Protein AF-E9HNS9-F1 (afdb_monomer)

Solvent-accessible surface area (backbone atoms only — not comparable to full-atom values): 8109 Å² total; per-residue (Å²): 133,95,73,84,54,70,76,40,49,71,46,29,55,46,44,67,74,71,46,92,80,88,84,88,72,63,89,90,66,48,67,66,55,37,54,49,49,42,34,66,75,48,88,46,36,33,42,40,44,62,93,45,72,65,60,52,50,54,52,50,51,52,37,35,75,69,66,67,41,91,78,66,99,80,65,67,93,66,84,75,84,64,97,67,54,63,42,76,56,74,85,83,48,66,68,63,51,51,52,47,51,52,55,32,48,78,69,70,36,55,69,49,81,42,69,46,72,58,60,26,68,36,84,89,37,98,59,52,111

Radius of gyration: 14.95 Å; Cα contacts (8 Å, |Δi|>4): 113; chains: 1; bounding box: 32×37×38 Å

Secondary structure (DSSP, 8-state):
-----HHHHHHHHHHHTT--------TTS-HHHHHHHHHHH-SSEEEEE-S-HHHHHHHHHHHHHTTSS---TT--S----SSS--EE---S-HHHHHHHHHHHHHTT-EEEEEETTGGGG-TTSTT--

Mean predicted aligned error: 8.15 Å

pLDDT: mean 75.4, std 17.02, range [28.42, 96.19]

Nearest PDB structures (foldseek):
  7aud-assembly5_D  TM=8.226E-01  e=7.876E-05  Homo sapiens
  7a8r-assembly1_A  TM=8.584E-01  e=1.708E-04  Bos taurus
  8yrs-assembly1_B  TM=8.405E-01  e=7.066E-04  Homo sapiens
  1oyy-assembly1_A  TM=6.357E-01  e=3.953E-04  Escherichia coli
  5tnu-assembly2_B  TM=8.141E-01  e=4.205E-01  Sulfurisphaera tokodaii str. 7

Sequence (129 aa):
YSILKQQQVEVIDPALIKLDCLVVMSTGGGKSTCFLLPGLVERDVTFVVSPLKSLMFDQVNYLNSLGVIKMNHHFNYMWNLLKCLKTLIEVGDRKKLQKLMMILDQKGYLLRFVIDEAHCICSCGTEFR

Structure (mmCIF, N/CA/C/O backbone):
data_AF-E9HNS9-F1
#
_entry.id   AF-E9HNS9-F1
#
loop_
_atom_site.group_PDB
_atom_site.id
_atom_site.type_symbol
_atom_site.label_atom_id
_atom_site.label_alt_id
_atom_site.label_comp_id
_atom_site.label_asym_id
_atom_site.label_entity_id
_atom_site.label_seq_id
_atom_site.pdbx_PDB_ins_code
_atom_site.Cartn_x
_atom_site.Cartn_y
_atom_site.Cartn_z
_atom_site.occupancy
_atom_site.B_iso_or_equiv
_atom_site.auth_seq_id
_atom_site.auth_comp_id
_atom_site.auth_asym_id
_atom_site.auth_atom_id
_atom_site.pdbx_PDB_model_num
ATOM 1 N N . TYR A 1 1 ? -2.208 12.569 -13.590 1.00 55.28 1 TYR A N 1
ATOM 2 C CA . TYR A 1 1 ? -2.241 11.394 -14.481 1.00 55.28 1 TYR A CA 1
ATOM 3 C C . TYR A 1 1 ? -3.570 11.397 -15.203 1.00 55.28 1 TYR A C 1
ATOM 5 O O . TYR A 1 1 ? -4.580 11.487 -14.521 1.00 55.28 1 TYR A O 1
ATOM 13 N N . SER A 1 2 ? -3.582 11.392 -16.537 1.00 66.25 2 SER A N 1
ATOM 14 C CA . SER A 1 2 ? -4.831 11.475 -17.306 1.00 66.25 2 SER A CA 1
ATOM 15 C C . SER A 1 2 ? -5.534 10.121 -17.468 1.00 66.25 2 SER A C 1
ATOM 17 O O . SER A 1 2 ? -6.754 10.128 -17.550 1.00 66.25 2 SER A O 1
ATOM 19 N N . ILE A 1 3 ? -4.821 8.978 -17.470 1.00 82.00 3 ILE A N 1
ATOM 20 C CA . ILE A 1 3 ? -5.407 7.621 -17.590 1.00 82.00 3 ILE A CA 1
ATOM 21 C C . ILE A 1 3 ? -4.503 6.583 -16.878 1.00 82.00 3 ILE A C 1
ATOM 23 O O . ILE A 1 3 ? -3.277 6.664 -16.992 1.00 82.00 3 ILE A O 1
ATOM 27 N N . LEU A 1 4 ? -5.086 5.627 -16.137 1.00 88.81 4 LEU A N 1
ATOM 28 C CA . LEU A 1 4 ? -4.376 4.466 -15.561 1.00 88.81 4 LEU A CA 1
ATOM 29 C C . LEU A 1 4 ? -4.050 3.432 -16.650 1.00 88.81 4 LEU A C 1
ATOM 31 O O . LEU A 1 4 ? -4.847 3.212 -17.559 1.00 88.81 4 LEU A O 1
ATOM 35 N N . LYS A 1 5 ? -2.897 2.759 -16.562 1.00 91.81 5 LYS A N 1
ATOM 36 C CA . LYS A 1 5 ? -2.576 1.654 -17.482 1.00 91.81 5 LYS A CA 1
ATOM 37 C C . LYS A 1 5 ? -3.449 0.436 -17.165 1.00 91.81 5 LYS A C 1
ATOM 39 O O . LYS A 1 5 ? -3.714 0.173 -15.996 1.00 91.81 5 LYS A O 1
ATOM 44 N N . GLN A 1 6 ? -3.788 -0.363 -18.178 1.00 91.44 6 GLN A N 1
ATOM 45 C CA . GLN A 1 6 ? -4.612 -1.574 -18.030 1.00 91.44 6 GLN A CA 1
ATOM 46 C C . GLN A 1 6 ? -4.108 -2.517 -16.919 1.00 91.44 6 GLN A C 1
ATOM 48 O O . GLN A 1 6 ? -4.863 -2.881 -16.027 1.00 91.44 6 GLN A O 1
ATOM 53 N N . GLN A 1 7 ? -2.803 -2.804 -16.893 1.00 91.81 7 GLN A N 1
ATOM 54 C CA . GLN A 1 7 ? -2.184 -3.649 -15.859 1.00 91.81 7 GLN A CA 1
ATOM 55 C C . GLN A 1 7 ? -2.309 -3.075 -14.438 1.00 91.81 7 GLN A C 1
ATOM 57 O O . GLN A 1 7 ? -2.260 -3.817 -13.466 1.00 91.81 7 GLN A O 1
ATOM 62 N N . GLN A 1 8 ? -2.428 -1.751 -14.291 1.00 94.12 8 GLN A N 1
ATOM 63 C CA . GLN A 1 8 ? -2.644 -1.137 -12.980 1.00 94.12 8 GLN A CA 1
ATOM 64 C C . GLN A 1 8 ? -4.092 -1.329 -12.535 1.00 94.12 8 GLN A C 1
ATOM 66 O O . GLN A 1 8 ? -4.321 -1.629 -11.371 1.00 94.12 8 GLN A O 1
ATOM 71 N N . VAL A 1 9 ? -5.051 -1.195 -13.456 1.00 94.31 9 VAL A N 1
ATOM 72 C CA . VAL A 1 9 ? -6.480 -1.432 -13.193 1.00 94.31 9 VAL A CA 1
ATOM 73 C C . VAL A 1 9 ? -6.710 -2.876 -12.747 1.00 94.31 9 VAL A C 1
ATOM 75 O O . VAL A 1 9 ? -7.336 -3.099 -11.718 1.00 94.31 9 VAL A O 1
ATOM 78 N N . GLU A 1 10 ? -6.088 -3.841 -13.429 1.00 94.75 10 GLU A N 1
ATOM 79 C CA . GLU A 1 10 ? -6.159 -5.274 -13.094 1.00 94.75 10 GLU A CA 1
ATOM 80 C C . GLU A 1 10 ? -5.649 -5.617 -11.686 1.00 94.75 10 GLU A C 1
ATOM 82 O O . GLU A 1 10 ? -6.000 -6.662 -11.147 1.00 94.75 10 GLU A O 1
ATOM 87 N N . VAL A 1 11 ? -4.848 -4.742 -11.070 1.00 95.00 11 VAL A N 1
ATOM 88 C CA . VAL A 1 11 ? -4.396 -4.883 -9.678 1.00 95.00 11 VAL A CA 1
ATOM 89 C C . VAL A 1 11 ? -5.255 -4.053 -8.723 1.00 95.00 11 VAL A C 1
ATOM 91 O O . VAL A 1 11 ? -5.602 -4.510 -7.636 1.00 95.00 11 VAL A O 1
ATOM 94 N N . ILE A 1 12 ? -5.587 -2.822 -9.113 1.00 95.00 12 ILE A N 1
ATOM 95 C CA . ILE A 1 12 ? -6.335 -1.869 -8.288 1.00 95.00 12 ILE A CA 1
ATOM 96 C C . ILE A 1 12 ? -7.753 -2.375 -8.024 1.00 95.00 12 ILE A C 1
ATOM 98 O O . ILE A 1 12 ? -8.208 -2.281 -6.886 1.00 95.00 12 ILE A O 1
ATOM 102 N N . ASP A 1 13 ? -8.431 -2.922 -9.033 1.00 95.38 13 ASP A N 1
ATOM 103 C CA . ASP A 1 13 ? -9.818 -3.367 -8.905 1.00 95.38 13 ASP A CA 1
ATOM 104 C C . ASP A 1 13 ? -9.952 -4.506 -7.879 1.00 95.38 13 ASP A C 1
ATOM 106 O O . ASP A 1 13 ? -10.695 -4.324 -6.908 1.00 95.38 13 ASP A O 1
ATOM 110 N N . PRO A 1 14 ? -9.194 -5.624 -7.976 1.00 96.06 14 PRO A N 1
ATOM 111 C CA . PRO A 1 14 ? -9.176 -6.650 -6.932 1.00 96.06 14 PRO A CA 1
ATOM 112 C C . PRO A 1 14 ? -8.777 -6.105 -5.558 1.00 96.06 14 PRO A C 1
ATOM 114 O O . PRO A 1 14 ? -9.384 -6.468 -4.549 1.00 96.06 14 PRO A O 1
ATOM 117 N N . ALA A 1 15 ? -7.800 -5.195 -5.505 1.00 94.12 15 ALA A N 1
ATOM 118 C CA . ALA A 1 15 ? -7.367 -4.601 -4.249 1.00 94.12 15 ALA A CA 1
ATOM 119 C C . ALA A 1 15 ? -8.494 -3.789 -3.584 1.00 94.12 15 ALA A C 1
ATOM 121 O O . ALA A 1 15 ? -8.676 -3.889 -2.377 1.00 94.12 15 ALA A O 1
ATOM 122 N N . LEU A 1 16 ? -9.279 -3.008 -4.333 1.00 94.19 16 LEU A N 1
ATOM 123 C CA . LEU A 1 16 ? -10.405 -2.222 -3.801 1.00 94.19 16 LEU A CA 1
ATOM 124 C C . LEU A 1 16 ? -11.559 -3.095 -3.282 1.00 94.19 16 LEU A C 1
ATOM 126 O O . LEU A 1 16 ? -12.254 -2.703 -2.344 1.00 94.19 16 LEU A O 1
ATOM 130 N N . ILE A 1 17 ? -11.746 -4.293 -3.843 1.00 95.25 17 ILE A N 1
ATOM 131 C CA . ILE A 1 17 ? -12.695 -5.290 -3.318 1.00 95.25 17 ILE A CA 1
ATOM 132 C C . ILE A 1 17 ? -12.067 -6.229 -2.276 1.00 95.25 17 ILE A C 1
ATOM 134 O O . ILE A 1 17 ? -12.692 -7.211 -1.879 1.00 95.25 17 ILE A O 1
ATOM 138 N N . LYS A 1 18 ? -10.873 -5.881 -1.773 1.00 93.44 18 LYS A N 1
ATOM 139 C CA . LYS A 1 18 ? -10.170 -6.545 -0.664 1.00 93.44 18 LYS A CA 1
ATOM 140 C C . LYS A 1 18 ? -9.737 -7.984 -0.966 1.00 93.44 18 LYS A C 1
ATOM 142 O O . LYS A 1 18 ? -9.701 -8.813 -0.060 1.00 93.44 18 LYS A O 1
ATOM 147 N N . LEU A 1 19 ? -9.407 -8.278 -2.223 1.00 96.19 19 LEU A N 1
ATOM 148 C CA . LEU A 1 19 ? -8.785 -9.545 -2.605 1.00 96.19 19 LEU A CA 1
ATOM 149 C C . LEU A 1 19 ? -7.263 -9.487 -2.449 1.00 96.19 19 LEU A C 1
ATOM 151 O O . LEU A 1 19 ? -6.630 -8.459 -2.707 1.00 96.19 19 LEU A O 1
ATOM 155 N N . ASP A 1 20 ? -6.678 -10.626 -2.087 1.00 95.56 20 ASP A N 1
ATOM 156 C CA . ASP A 1 20 ? -5.230 -10.790 -2.033 1.00 95.56 20 ASP A CA 1
ATOM 157 C C . ASP A 1 20 ? -4.630 -10.756 -3.442 1.00 95.56 20 ASP A C 1
ATOM 159 O O . ASP A 1 20 ? -5.113 -11.414 -4.366 1.00 95.56 20 ASP A O 1
ATOM 163 N N . CYS A 1 21 ? -3.556 -9.982 -3.604 1.00 93.38 21 CYS A N 1
ATOM 164 C CA . CYS A 1 21 ? -2.927 -9.733 -4.897 1.00 93.38 21 CYS A CA 1
ATOM 165 C C . CYS A 1 21 ? -1.429 -10.050 -4.842 1.00 93.38 21 CYS A C 1
ATOM 167 O O . CYS A 1 21 ? -0.693 -9.445 -4.062 1.00 93.38 21 CYS A O 1
ATOM 169 N N . LEU A 1 22 ? -0.962 -10.931 -5.732 1.00 93.69 22 LEU A N 1
ATOM 170 C CA . LEU A 1 22 ? 0.459 -11.069 -6.049 1.00 93.69 22 LEU A CA 1
ATOM 171 C C . LEU A 1 22 ? 0.753 -10.305 -7.338 1.00 93.69 22 LEU A C 1
ATOM 173 O O . LEU A 1 22 ? 0.250 -10.650 -8.405 1.00 93.69 22 LEU A O 1
ATOM 177 N N . VAL A 1 23 ? 1.577 -9.266 -7.238 1.00 92.81 23 VAL A N 1
ATOM 178 C CA . VAL A 1 23 ? 1.813 -8.331 -8.340 1.00 92.81 23 VAL A CA 1
ATOM 179 C C . VAL A 1 23 ? 3.231 -8.492 -8.864 1.00 92.81 23 VAL A C 1
ATOM 181 O O . VAL A 1 23 ? 4.197 -8.140 -8.191 1.00 92.81 23 VAL A O 1
ATOM 184 N N . VAL A 1 24 ? 3.353 -8.974 -10.100 1.00 92.25 24 VAL A N 1
ATOM 185 C CA . VAL A 1 24 ? 4.632 -9.066 -10.812 1.00 92.25 24 VAL A CA 1
ATOM 186 C C . VAL A 1 24 ? 4.623 -8.055 -11.949 1.00 92.25 24 VAL A C 1
ATOM 188 O O . VAL A 1 24 ? 3.960 -8.238 -12.964 1.00 92.25 24 VAL A O 1
ATOM 191 N N . MET A 1 25 ? 5.358 -6.961 -11.772 1.00 90.69 25 MET A N 1
ATOM 192 C CA . MET A 1 25 ? 5.516 -5.924 -12.794 1.00 90.69 25 MET A CA 1
ATOM 193 C C . MET A 1 25 ? 6.983 -5.517 -12.887 1.00 90.69 25 MET A C 1
ATOM 195 O O . MET A 1 25 ? 7.699 -5.514 -11.881 1.00 90.69 25 MET A O 1
ATOM 199 N N . SER A 1 26 ? 7.417 -5.094 -14.072 1.00 89.31 26 SER A N 1
ATOM 200 C CA . SER A 1 26 ? 8.757 -4.541 -14.277 1.00 89.31 26 SER A CA 1
ATOM 201 C C . SER A 1 26 ? 8.983 -3.253 -13.471 1.00 89.31 26 SER A C 1
ATOM 203 O O . SER A 1 26 ? 8.049 -2.588 -12.996 1.00 89.31 26 SER A O 1
ATOM 205 N N . THR A 1 27 ? 10.247 -2.887 -13.269 1.00 85.31 27 THR A N 1
ATOM 206 C CA . THR A 1 27 ? 10.621 -1.576 -12.718 1.00 85.31 27 THR A CA 1
ATOM 207 C C . THR A 1 27 ? 10.084 -0.466 -13.623 1.00 85.31 27 THR A C 1
ATOM 209 O 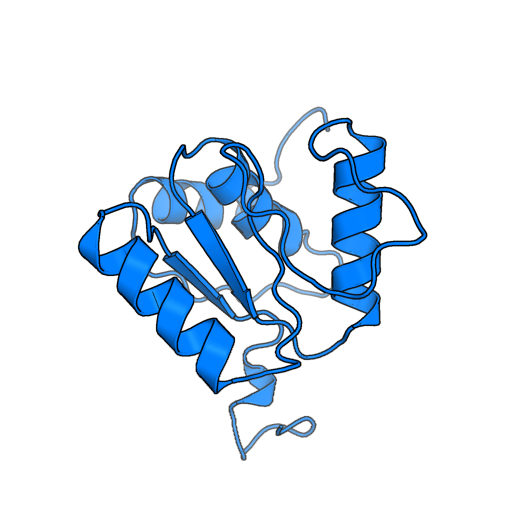O . THR A 1 27 ? 10.106 -0.585 -14.844 1.00 85.31 27 THR A O 1
ATOM 212 N N . GLY A 1 28 ? 9.520 0.594 -13.035 1.00 83.31 28 GLY A N 1
ATOM 213 C CA . GLY A 1 28 ? 8.835 1.653 -13.793 1.00 83.31 28 GLY A CA 1
ATOM 214 C C . GLY A 1 28 ? 7.438 1.278 -14.319 1.00 83.31 28 GLY A C 1
ATOM 215 O O . GLY A 1 28 ? 6.736 2.133 -14.859 1.00 83.31 28 GLY A O 1
ATOM 216 N N . GLY A 1 29 ? 6.973 0.040 -14.103 1.00 85.56 29 GLY A N 1
ATOM 217 C CA . GLY A 1 29 ? 5.620 -0.407 -14.465 1.00 85.56 29 GLY A CA 1
ATOM 218 C C . GLY A 1 29 ? 4.493 0.309 -13.708 1.00 85.56 29 GLY A C 1
ATOM 219 O O . GLY A 1 29 ? 3.341 0.257 -14.129 1.00 85.56 29 GLY A O 1
ATOM 220 N N . GLY A 1 30 ? 4.822 1.031 -12.632 1.00 87.75 30 GLY A N 1
ATOM 221 C CA . GLY A 1 30 ? 3.857 1.783 -11.829 1.00 87.75 30 GLY A CA 1
ATOM 222 C C . GLY A 1 30 ? 3.258 0.988 -10.666 1.00 87.75 30 GLY A C 1
ATOM 223 O O . GLY A 1 30 ? 2.138 1.294 -10.260 1.00 87.75 30 GLY A O 1
ATOM 224 N N . LYS A 1 31 ? 4.003 0.010 -10.121 1.00 89.38 31 LYS A N 1
ATOM 225 C CA . LYS A 1 31 ? 3.625 -0.804 -8.946 1.00 89.38 31 LYS A CA 1
ATOM 226 C C . LYS A 1 31 ? 3.142 0.043 -7.768 1.00 89.38 31 LYS A C 1
ATOM 228 O O . LYS A 1 31 ? 2.118 -0.267 -7.173 1.00 89.38 31 LYS A O 1
ATOM 233 N N . SER A 1 32 ? 3.836 1.146 -7.478 1.00 86.25 32 SER A N 1
ATOM 234 C CA . SER A 1 32 ? 3.477 2.033 -6.367 1.00 86.25 32 SER A CA 1
ATOM 235 C C . SER A 1 32 ? 2.074 2.609 -6.505 1.00 86.25 32 SER A C 1
ATOM 237 O O . SER A 1 32 ? 1.335 2.647 -5.530 1.00 86.25 32 SER A O 1
ATOM 239 N N . THR A 1 33 ? 1.645 2.984 -7.713 1.00 87.69 33 THR A N 1
ATOM 240 C CA . THR A 1 33 ? 0.269 3.447 -7.945 1.00 87.69 33 THR A CA 1
ATOM 241 C C . THR A 1 33 ? -0.755 2.372 -7.586 1.00 87.69 33 THR A C 1
ATOM 243 O O . THR A 1 33 ? -1.793 2.706 -7.021 1.00 87.69 33 THR A O 1
ATOM 246 N N . CYS A 1 34 ? -0.449 1.098 -7.852 1.00 91.00 34 CYS A N 1
ATOM 247 C CA . CYS A 1 34 ? -1.369 -0.011 -7.621 1.00 91.00 34 CYS A CA 1
ATOM 248 C C . CYS A 1 34 ? -1.721 -0.221 -6.146 1.00 91.00 34 CYS A C 1
ATOM 250 O O . CYS A 1 34 ? -2.808 -0.704 -5.863 1.00 91.00 34 CYS A O 1
ATOM 252 N N . PHE A 1 35 ? -0.847 0.161 -5.209 1.00 86.94 35 PHE A N 1
ATOM 253 C CA . PHE A 1 35 ? -1.146 0.087 -3.775 1.00 86.94 35 PHE A CA 1
ATOM 254 C C . PHE A 1 35 ? -1.397 1.453 -3.126 1.00 86.94 35 PHE A C 1
ATOM 256 O O . PHE A 1 35 ? -2.170 1.548 -2.172 1.00 86.94 35 PHE A O 1
ATOM 263 N N . LEU A 1 36 ? -0.808 2.529 -3.658 1.00 84.50 36 LEU A N 1
ATOM 264 C CA . LEU A 1 36 ? -1.054 3.885 -3.172 1.00 84.50 36 LEU A CA 1
ATOM 265 C C . LEU A 1 36 ? -2.469 4.353 -3.498 1.00 84.50 36 LEU A C 1
ATOM 267 O O . LEU A 1 36 ? -3.060 5.030 -2.670 1.00 84.50 36 LEU A O 1
ATOM 271 N N . LEU A 1 37 ? -3.023 4.021 -4.668 1.00 87.62 37 LEU A N 1
ATOM 272 C CA . LEU A 1 37 ? -4.355 4.489 -5.061 1.00 87.62 37 LEU A CA 1
ATOM 273 C C . LEU A 1 37 ? -5.497 3.796 -4.303 1.00 87.62 37 LEU A C 1
ATOM 275 O O . LEU A 1 37 ? -6.416 4.500 -3.898 1.00 87.62 37 LEU A O 1
ATOM 279 N N . PRO A 1 38 ? -5.471 2.481 -4.036 1.00 88.75 38 PRO A N 1
ATOM 280 C CA . PRO A 1 38 ? -6.444 1.885 -3.127 1.00 88.75 38 PRO A CA 1
ATOM 281 C C . PRO A 1 38 ? -6.315 2.461 -1.720 1.00 88.75 38 PRO A C 1
ATOM 283 O O . PRO A 1 38 ? -7.290 2.991 -1.187 1.00 88.75 38 PRO A O 1
ATOM 286 N N . GLY A 1 39 ? -5.073 2.519 -1.208 1.00 84.12 39 GLY A N 1
ATOM 287 C CA . GLY A 1 39 ? -4.757 3.159 0.061 1.00 84.12 39 GLY A CA 1
ATOM 288 C C . GLY A 1 39 ? -5.388 4.544 0.121 1.00 84.12 39 GLY A C 1
ATOM 289 O O . GLY A 1 39 ? -6.171 4.773 1.024 1.00 84.12 39 GLY A O 1
ATOM 290 N N . LEU A 1 40 ? -5.101 5.400 -0.875 1.00 81.31 40 LEU A N 1
ATOM 291 C CA . LEU A 1 40 ? -5.848 6.532 -1.460 1.00 81.31 40 LEU A CA 1
ATOM 292 C C . LEU A 1 40 ? -7.311 6.801 -1.132 1.00 81.31 40 LEU A C 1
ATOM 294 O O . LEU A 1 40 ? -7.675 7.833 -0.565 1.00 81.31 40 LEU A O 1
ATOM 298 N N . VAL A 1 41 ? -8.134 5.881 -1.593 1.00 85.69 41 VAL A N 1
ATOM 299 C CA . VAL A 1 41 ? -9.576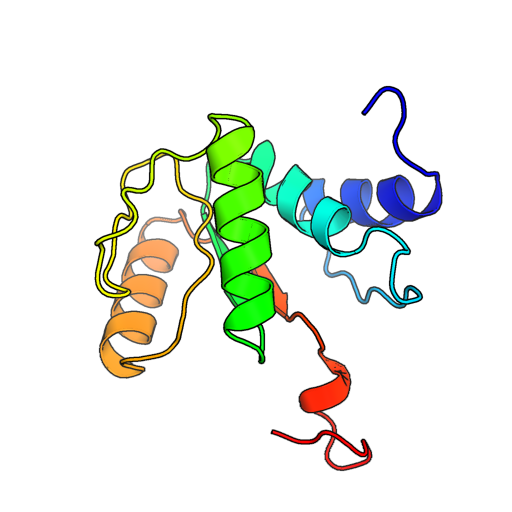 6.044 -1.719 1.00 85.69 41 VAL A CA 1
ATOM 300 C C . VAL A 1 41 ? -10.274 5.483 -0.485 1.00 85.69 41 VAL A C 1
ATOM 302 O O . VAL A 1 41 ? -11.342 5.954 -0.096 1.00 85.69 41 VAL A O 1
ATOM 305 N N . GLU A 1 42 ? -9.642 4.518 0.175 1.00 85.06 42 GLU A N 1
ATOM 306 C CA . GLU A 1 42 ? -10.173 3.861 1.356 1.00 85.06 42 GLU A CA 1
ATOM 307 C C . GLU A 1 42 ? -9.908 4.689 2.625 1.00 85.06 42 GLU A C 1
ATOM 309 O O . GLU A 1 42 ? -8.941 5.456 2.730 1.00 85.06 42 GLU A O 1
ATOM 314 N N . ARG A 1 43 ? -10.831 4.575 3.589 1.00 80.50 43 ARG A N 1
ATOM 315 C CA . ARG A 1 43 ? -10.802 5.334 4.854 1.00 80.50 43 ARG A CA 1
ATOM 316 C C . ARG A 1 43 ? -9.892 4.703 5.908 1.00 80.50 43 ARG A C 1
ATOM 318 O O . ARG A 1 43 ? -9.426 5.405 6.802 1.00 80.50 43 ARG A O 1
ATOM 325 N N . ASP A 1 44 ? -9.664 3.402 5.788 1.00 85.19 44 ASP A N 1
ATOM 326 C CA . ASP A 1 44 ? -8.915 2.592 6.741 1.00 85.19 44 ASP A CA 1
ATOM 327 C C . ASP A 1 44 ? -7.415 2.547 6.388 1.00 85.19 44 ASP A C 1
ATOM 329 O O . ASP A 1 44 ? -6.959 3.056 5.361 1.00 85.19 44 ASP A O 1
ATOM 333 N N . VAL A 1 45 ? -6.607 1.973 7.275 1.00 82.69 45 VAL A N 1
ATOM 334 C CA . VAL A 1 45 ? -5.145 2.024 7.217 1.00 82.69 45 VAL A CA 1
ATOM 335 C C . VAL A 1 45 ? -4.588 0.902 6.346 1.00 82.69 45 VAL A C 1
ATOM 337 O O . VAL A 1 45 ? -4.772 -0.283 6.625 1.00 82.69 45 VAL A O 1
ATOM 340 N N . THR A 1 46 ? -3.823 1.294 5.330 1.00 83.38 46 THR A N 1
ATOM 341 C CA . THR A 1 46 ? -2.928 0.409 4.574 1.00 83.38 46 THR A CA 1
ATOM 342 C C . THR A 1 46 ? -1.515 0.505 5.143 1.00 83.38 46 THR A C 1
ATOM 344 O O . THR A 1 46 ? -0.962 1.603 5.223 1.00 83.38 46 THR A O 1
ATOM 347 N N . PHE A 1 47 ? -0.935 -0.635 5.518 1.00 81.94 47 PHE A N 1
ATOM 348 C CA . PHE A 1 47 ? 0.461 -0.747 5.941 1.00 81.94 47 PHE A CA 1
ATOM 349 C C . PHE A 1 47 ? 1.334 -1.134 4.756 1.00 81.94 47 PHE A C 1
ATOM 351 O O . PHE A 1 47 ? 1.101 -2.174 4.150 1.00 81.94 47 PHE A O 1
ATOM 358 N N . VAL A 1 48 ? 2.361 -0.339 4.462 1.00 80.94 48 VAL A N 1
ATOM 359 C CA . VAL A 1 48 ? 3.348 -0.662 3.422 1.00 80.94 48 VAL A CA 1
ATOM 360 C C . VAL A 1 48 ? 4.685 -0.998 4.071 1.00 80.94 48 VAL A C 1
ATOM 362 O O . VAL A 1 48 ? 5.237 -0.187 4.818 1.00 80.94 48 VAL A O 1
ATOM 365 N N . VAL A 1 49 ? 5.196 -2.191 3.775 1.00 78.31 49 VAL A N 1
ATOM 366 C CA . VAL A 1 49 ? 6.520 -2.684 4.159 1.00 78.31 49 VAL A CA 1
ATOM 367 C C . VAL A 1 49 ? 7.413 -2.611 2.928 1.00 78.31 49 VAL A C 1
ATOM 369 O O . VAL A 1 49 ? 7.081 -3.203 1.909 1.00 78.31 49 VAL A O 1
ATOM 372 N N . SER A 1 50 ? 8.530 -1.890 3.011 1.00 76.81 50 SER A N 1
ATOM 373 C CA . SER A 1 50 ? 9.502 -1.767 1.918 1.00 76.81 50 SER A CA 1
ATOM 374 C C . SER A 1 50 ? 10.924 -1.916 2.472 1.00 76.81 50 SER A C 1
ATOM 376 O O . SER A 1 50 ? 11.202 -1.401 3.561 1.00 76.81 50 SER A O 1
ATOM 378 N N . PRO A 1 51 ? 11.839 -2.618 1.779 1.00 69.69 51 PRO A N 1
ATOM 379 C CA . PRO A 1 51 ? 13.184 -2.886 2.293 1.00 69.69 51 PRO A CA 1
ATOM 380 C C . PRO A 1 51 ? 14.141 -1.691 2.187 1.00 69.69 51 PRO A C 1
ATOM 382 O O . PRO A 1 51 ? 15.228 -1.728 2.769 1.00 69.69 51 PRO A O 1
ATOM 385 N N . LEU A 1 52 ? 13.785 -0.647 1.430 1.00 70.44 52 LEU A N 1
ATOM 386 C CA . LEU A 1 52 ? 14.663 0.485 1.135 1.00 70.44 52 LEU A CA 1
ATOM 387 C C . LEU A 1 52 ? 14.059 1.804 1.625 1.00 70.44 52 LEU A C 1
ATOM 389 O O . LEU A 1 52 ? 13.042 2.275 1.117 1.00 70.44 52 LEU A O 1
ATOM 393 N N . LYS A 1 53 ? 14.751 2.456 2.570 1.00 67.19 53 LYS A N 1
ATOM 394 C CA . LYS A 1 53 ? 14.355 3.774 3.099 1.00 67.19 53 LYS A CA 1
ATOM 395 C C . LYS A 1 53 ? 14.272 4.846 2.012 1.00 67.19 53 LYS A C 1
ATOM 397 O O . LYS A 1 53 ? 13.420 5.724 2.088 1.00 67.19 53 LYS A O 1
ATOM 402 N N . SER A 1 54 ? 15.136 4.768 0.999 1.00 68.75 54 SER A N 1
ATOM 403 C CA . SER A 1 54 ? 15.120 5.682 -0.148 1.00 68.75 54 SER A CA 1
ATOM 404 C C . SER A 1 54 ? 13.797 5.611 -0.913 1.00 68.75 54 SER A C 1
ATOM 406 O O . SER A 1 54 ? 13.185 6.649 -1.140 1.00 68.75 54 SER A O 1
ATOM 408 N N . LEU A 1 55 ? 13.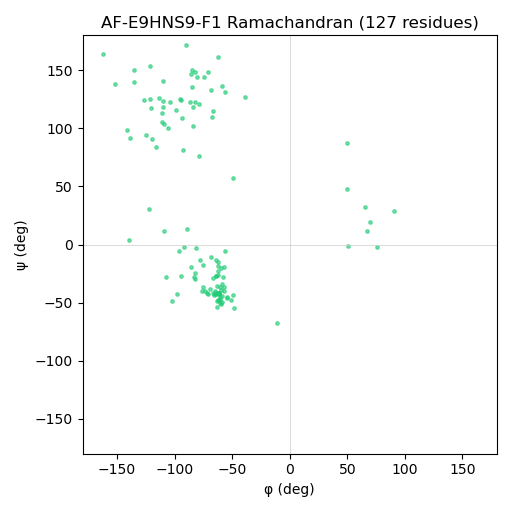295 4.404 -1.206 1.00 68.81 55 LEU A N 1
ATOM 409 C CA . LEU A 1 55 ? 12.001 4.224 -1.877 1.00 68.81 55 LEU A CA 1
ATOM 410 C C . LEU A 1 55 ? 10.851 4.795 -1.048 1.00 68.81 55 LEU A C 1
ATOM 412 O O . LEU A 1 55 ? 9.959 5.454 -1.581 1.00 68.81 55 LEU A O 1
ATOM 416 N N . MET A 1 56 ? 10.876 4.565 0.264 1.00 70.12 56 MET A N 1
ATOM 417 C CA . MET A 1 56 ? 9.871 5.122 1.164 1.00 70.12 56 MET A CA 1
ATOM 418 C C . MET A 1 56 ? 9.888 6.655 1.154 1.00 70.12 56 MET A C 1
ATOM 420 O O . MET A 1 56 ? 8.829 7.279 1.112 1.00 70.12 56 MET A O 1
ATOM 424 N N . PHE A 1 57 ? 11.077 7.264 1.164 1.00 72.69 57 PHE A N 1
ATOM 425 C CA . PHE A 1 57 ? 11.238 8.717 1.129 1.00 72.69 57 PHE A CA 1
ATOM 426 C C . PHE A 1 57 ? 10.720 9.314 -0.182 1.00 72.69 57 PHE A C 1
ATOM 428 O O . PHE A 1 57 ? 9.986 10.302 -0.155 1.00 72.69 57 PHE A O 1
ATOM 435 N N . ASP A 1 58 ? 11.015 8.678 -1.315 1.00 77.56 58 ASP A N 1
ATOM 436 C CA . ASP A 1 58 ? 10.517 9.102 -2.625 1.00 77.56 58 ASP A CA 1
ATOM 437 C C . ASP A 1 58 ? 8.984 9.052 -2.687 1.00 77.56 58 ASP A C 1
ATOM 439 O O . ASP A 1 58 ? 8.345 10.000 -3.151 1.00 77.56 58 ASP A O 1
ATOM 443 N N . GLN A 1 59 ? 8.372 7.994 -2.145 1.00 75.31 59 GLN A N 1
ATOM 444 C CA . GLN A 1 59 ? 6.914 7.862 -2.074 1.00 75.31 59 GLN A CA 1
ATOM 445 C C . GLN A 1 59 ? 6.285 8.922 -1.157 1.00 75.31 59 GLN A C 1
ATOM 447 O O . GLN A 1 59 ? 5.291 9.547 -1.529 1.00 75.31 59 GLN A O 1
ATOM 452 N N . VAL A 1 60 ? 6.873 9.178 0.015 1.00 76.25 60 VAL A N 1
ATOM 453 C CA . VAL A 1 60 ? 6.422 10.238 0.934 1.00 76.25 60 VAL A CA 1
ATOM 454 C C . VAL A 1 60 ? 6.529 11.612 0.270 1.00 76.25 60 VAL A C 1
ATOM 456 O O . VAL A 1 60 ? 5.562 12.370 0.278 1.00 76.25 60 VAL A O 1
ATOM 459 N N . ASN A 1 61 ? 7.659 11.933 -0.360 1.00 77.12 61 ASN A N 1
ATOM 460 C CA . ASN A 1 61 ? 7.845 13.212 -1.049 1.00 77.12 61 ASN A CA 1
ATOM 461 C C . ASN A 1 61 ? 6.851 13.395 -2.191 1.00 77.12 61 ASN A C 1
ATOM 463 O O . ASN A 1 61 ? 6.278 14.474 -2.341 1.00 77.12 61 ASN A O 1
ATOM 467 N N . TYR A 1 62 ? 6.601 12.335 -2.959 1.00 78.25 62 TYR A N 1
ATOM 468 C CA . TYR A 1 62 ? 5.599 12.343 -4.013 1.00 78.25 62 TYR A CA 1
ATOM 469 C C . TYR A 1 62 ? 4.206 12.665 -3.454 1.00 78.25 62 TYR A C 1
ATOM 471 O O . TYR A 1 62 ? 3.557 13.598 -3.925 1.00 78.25 62 TYR A O 1
ATOM 479 N N . LEU A 1 63 ? 3.771 11.989 -2.388 1.00 76.19 63 LEU A N 1
ATOM 480 C CA . LEU A 1 63 ? 2.482 12.273 -1.744 1.00 76.19 63 LEU A CA 1
ATOM 481 C C . LEU A 1 63 ? 2.419 13.690 -1.144 1.00 76.19 63 LEU A C 1
ATOM 483 O O . LEU A 1 63 ? 1.369 14.333 -1.198 1.00 76.19 63 LEU A O 1
ATOM 487 N N . ASN A 1 64 ? 3.528 14.194 -0.596 1.00 77.44 64 ASN A N 1
ATOM 488 C CA . ASN A 1 64 ? 3.621 15.551 -0.050 1.00 77.44 64 ASN A CA 1
ATOM 489 C C . ASN A 1 64 ? 3.492 16.602 -1.165 1.00 77.44 64 ASN A C 1
ATOM 491 O O . ASN A 1 64 ? 2.747 17.568 -1.023 1.00 77.44 64 ASN A O 1
ATOM 495 N N . SER A 1 65 ? 4.135 16.372 -2.318 1.00 79.56 65 SER A N 1
ATOM 496 C CA . SER A 1 65 ? 4.025 17.244 -3.498 1.00 79.56 65 SER A CA 1
ATOM 497 C C . SER A 1 65 ? 2.611 17.296 -4.082 1.00 79.56 65 SER A C 1
ATOM 499 O O . SER A 1 65 ? 2.216 18.308 -4.654 1.00 79.56 65 SER A O 1
ATOM 501 N N . LEU A 1 66 ? 1.826 16.230 -3.897 1.00 74.94 66 LEU A N 1
ATOM 502 C CA . LEU A 1 66 ? 0.417 16.181 -4.285 1.00 74.94 66 LEU A CA 1
ATOM 503 C C . LEU A 1 66 ? -0.514 16.844 -3.255 1.00 74.94 66 LEU A C 1
ATOM 505 O O . LEU A 1 66 ? -1.723 16.880 -3.468 1.00 74.94 66 LEU A O 1
ATOM 509 N N . GLY A 1 67 ? 0.014 17.322 -2.122 1.00 72.69 67 GLY A N 1
ATOM 510 C CA . GLY A 1 67 ? -0.779 17.867 -1.015 1.00 72.69 67 GLY A CA 1
ATOM 511 C C . GLY A 1 67 ? -1.638 16.821 -0.296 1.00 72.69 67 GLY A C 1
ATOM 512 O O . GLY A 1 67 ? -2.514 17.173 0.491 1.00 72.69 67 GLY A O 1
ATOM 513 N N . VAL A 1 68 ? -1.398 15.537 -0.571 1.00 70.31 68 VAL A N 1
ATOM 514 C CA . VAL A 1 68 ? -2.144 14.401 -0.014 1.00 70.31 68 VAL A CA 1
ATOM 515 C C . VAL A 1 68 ? -1.738 14.140 1.432 1.00 70.31 68 VAL A C 1
ATOM 517 O O . VAL A 1 68 ? -2.565 13.788 2.272 1.00 70.31 68 VAL A O 1
ATOM 520 N N . ILE A 1 69 ? -0.456 14.334 1.726 1.00 65.62 69 ILE A N 1
ATOM 521 C CA . ILE A 1 69 ? 0.083 14.329 3.080 1.00 65.62 69 ILE A CA 1
ATOM 522 C C . ILE A 1 69 ? 0.746 15.676 3.341 1.00 65.62 69 ILE A C 1
ATOM 524 O O . ILE A 1 69 ? 1.202 16.333 2.412 1.00 65.62 69 ILE A O 1
ATOM 528 N N . LYS A 1 70 ? 0.810 16.086 4.607 1.00 57.03 70 LYS A N 1
ATOM 529 C CA . LYS A 1 70 ? 1.527 17.292 5.020 1.00 57.03 70 LYS A CA 1
ATOM 530 C C . LYS A 1 70 ? 2.611 16.874 6.000 1.00 57.03 70 LYS A C 1
ATOM 532 O O . LYS A 1 70 ? 2.349 16.734 7.193 1.00 57.03 70 LYS A O 1
ATOM 537 N N . MET A 1 71 ? 3.801 16.592 5.476 1.00 60.62 71 ME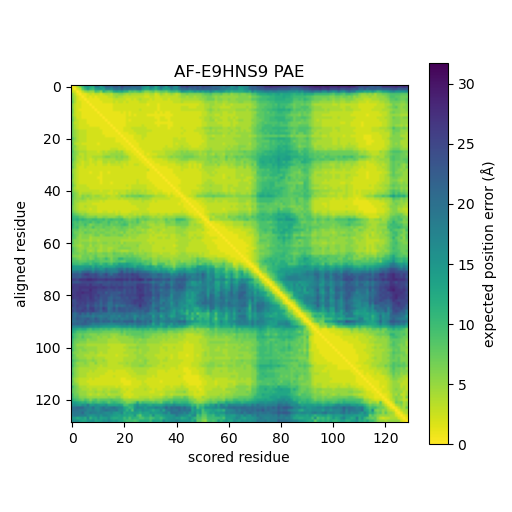T A N 1
ATOM 538 C CA . MET A 1 71 ? 4.942 16.138 6.274 1.00 60.62 71 MET A CA 1
ATOM 539 C C . MET A 1 71 ? 6.042 17.206 6.244 1.00 60.62 71 MET A C 1
ATOM 541 O O . MET A 1 71 ? 6.465 17.627 5.169 1.00 60.62 71 MET A O 1
ATOM 545 N N . ASN A 1 72 ? 6.507 17.655 7.414 1.00 50.16 72 ASN A N 1
ATOM 546 C CA . ASN A 1 72 ? 7.633 18.589 7.519 1.00 50.16 72 ASN A CA 1
ATOM 547 C C . ASN A 1 72 ? 8.959 17.810 7.492 1.00 50.16 72 ASN A C 1
ATOM 549 O O . ASN A 1 72 ? 9.101 16.826 8.216 1.00 50.16 72 ASN A O 1
ATOM 553 N N . HIS A 1 73 ? 9.941 18.289 6.719 1.00 45.66 73 HIS A N 1
ATOM 554 C CA . HIS A 1 73 ? 11.255 17.664 6.460 1.00 45.66 73 HIS A CA 1
ATOM 555 C C . HIS A 1 73 ? 12.118 17.327 7.702 1.00 45.66 73 HIS A C 1
ATOM 557 O O . HIS A 1 73 ? 13.161 16.698 7.564 1.00 45.66 73 HIS A O 1
ATOM 563 N N . HIS A 1 74 ? 11.693 17.711 8.911 1.00 42.66 74 HIS A N 1
ATOM 564 C CA . HIS A 1 74 ? 12.409 17.514 10.180 1.00 42.66 74 HIS A CA 1
ATOM 565 C C . HIS A 1 74 ? 11.770 16.475 11.117 1.00 42.66 74 HIS A C 1
ATOM 567 O O . HIS A 1 74 ? 12.131 16.401 12.291 1.00 42.66 74 HIS A O 1
ATOM 573 N N . PHE A 1 75 ? 10.803 15.682 10.652 1.00 42.59 75 PHE A N 1
ATOM 574 C CA . PHE A 1 75 ? 10.219 14.640 11.493 1.00 42.59 75 PHE A CA 1
ATOM 575 C C . PHE A 1 75 ? 11.075 13.373 11.457 1.00 42.59 75 PHE A C 1
ATOM 577 O O . PHE A 1 75 ? 11.020 12.578 10.524 1.00 42.59 75 PHE A O 1
ATOM 584 N N . ASN A 1 76 ? 11.850 13.197 12.529 1.00 40.03 76 ASN A N 1
ATOM 585 C CA . ASN A 1 76 ? 12.338 11.903 13.000 1.00 40.03 76 ASN A CA 1
ATOM 586 C C . ASN A 1 76 ? 11.200 10.883 12.824 1.00 40.03 76 ASN A C 1
ATOM 588 O O . ASN A 1 76 ? 10.103 11.204 13.272 1.00 40.03 76 ASN A O 1
ATOM 592 N N . TYR A 1 77 ? 11.445 9.753 12.144 1.00 46.78 77 TYR A N 1
ATOM 593 C CA . TYR A 1 77 ? 10.518 8.724 11.616 1.00 46.78 77 TYR A CA 1
ATOM 594 C C . TYR A 1 77 ? 9.468 8.179 12.605 1.00 46.78 77 TYR A C 1
ATOM 596 O O . TYR A 1 77 ? 9.381 6.989 12.905 1.00 46.78 77 TYR A O 1
ATOM 604 N N . MET A 1 78 ? 8.668 9.076 13.159 1.00 37.38 78 MET A N 1
ATOM 605 C CA . MET A 1 78 ? 7.919 8.884 14.376 1.00 37.38 78 MET A CA 1
ATOM 606 C C . MET A 1 78 ? 6.533 9.485 14.157 1.00 37.38 78 MET A C 1
ATOM 608 O O . MET A 1 78 ? 6.294 10.667 14.369 1.00 37.38 78 MET A O 1
ATOM 612 N N . TRP A 1 79 ? 5.640 8.611 13.693 1.00 44.44 79 TRP A N 1
ATOM 613 C CA . TRP A 1 79 ? 4.226 8.586 14.055 1.00 44.44 79 TRP A CA 1
ATOM 614 C C . TRP A 1 79 ? 3.464 9.908 13.956 1.00 44.44 79 TRP A C 1
ATOM 616 O O . TRP A 1 79 ? 3.218 10.562 14.961 1.00 44.44 79 TRP A O 1
ATOM 626 N N . ASN A 1 80 ? 2.925 10.196 12.772 1.00 33.62 80 ASN A N 1
ATOM 627 C CA . ASN A 1 80 ? 1.681 10.954 12.678 1.00 33.62 80 ASN A CA 1
ATOM 628 C C . ASN A 1 80 ? 0.610 10.060 12.059 1.00 33.62 80 ASN A C 1
ATOM 630 O O . ASN A 1 80 ? 0.364 10.075 10.860 1.00 33.62 80 ASN A O 1
ATOM 634 N N . LEU A 1 81 ? -0.027 9.248 12.901 1.00 39.53 81 LEU A N 1
ATOM 635 C CA . LEU A 1 81 ? -1.267 8.571 12.549 1.00 39.53 81 LEU A CA 1
ATOM 636 C C . LEU A 1 81 ? -2.435 9.453 13.004 1.00 39.53 81 LEU A C 1
ATOM 638 O O . LEU A 1 81 ? -2.999 9.268 14.079 1.00 39.53 81 LEU A O 1
ATOM 642 N N . LEU A 1 82 ? -2.770 10.459 12.197 1.00 28.42 82 LEU A N 1
ATOM 643 C CA . LEU A 1 82 ? -3.966 11.280 12.385 1.00 28.42 82 LEU A CA 1
ATOM 644 C C . LEU A 1 82 ? -4.791 11.251 11.101 1.00 28.42 82 LEU A C 1
ATOM 646 O O . LEU A 1 82 ? -4.532 12.003 10.170 1.00 28.42 82 LEU A O 1
ATOM 650 N N . LYS A 1 83 ? -5.762 10.328 11.076 1.00 39.59 83 LYS A N 1
ATOM 651 C CA . LYS A 1 83 ? -7.001 10.288 10.270 1.00 39.59 83 LYS A CA 1
ATOM 652 C C . LYS A 1 83 ? -6.960 10.504 8.741 1.00 39.59 83 LYS A C 1
ATOM 654 O O . LYS A 1 83 ? -8.003 10.329 8.127 1.00 39.59 83 LYS A O 1
ATOM 659 N N . CYS A 1 84 ? -5.807 10.764 8.120 1.00 34.94 84 CYS A N 1
ATOM 660 C CA . CYS A 1 84 ? -5.640 10.857 6.658 1.00 34.94 84 CYS A CA 1
ATOM 661 C C . CYS A 1 84 ? -4.344 10.209 6.118 1.00 34.94 84 CYS A C 1
ATOM 663 O O . CYS A 1 84 ? -4.062 10.301 4.926 1.00 34.94 84 CYS A O 1
ATOM 665 N N . LEU A 1 85 ? -3.534 9.557 6.954 1.00 41.62 85 LEU A N 1
ATOM 666 C CA . LEU A 1 85 ? -2.178 9.129 6.584 1.00 41.62 85 LEU A CA 1
ATOM 667 C C . LEU A 1 85 ? -2.106 7.613 6.341 1.00 41.62 85 LEU A C 1
ATOM 669 O O . LEU A 1 85 ? -2.004 6.838 7.289 1.00 41.62 85 LEU A O 1
ATOM 673 N N . LYS A 1 86 ? -2.126 7.190 5.064 1.00 47.47 86 LYS A N 1
ATOM 674 C CA . LYS A 1 86 ? -1.767 5.813 4.661 1.00 47.47 86 LYS A CA 1
ATOM 675 C C . LYS A 1 86 ? -0.280 5.632 4.912 1.00 47.47 86 LYS A C 1
ATOM 677 O O . LYS A 1 86 ? 0.545 6.322 4.317 1.00 47.47 86 LYS A O 1
ATOM 682 N N . THR A 1 87 ? 0.049 4.827 5.908 1.00 50.00 87 THR A N 1
ATOM 683 C CA . THR A 1 87 ? 1.336 4.932 6.587 1.00 50.00 87 THR A CA 1
ATOM 684 C C . THR A 1 87 ? 2.336 3.976 5.951 1.00 50.00 87 THR A C 1
ATOM 686 O O . THR A 1 87 ? 2.258 2.760 6.108 1.00 50.00 87 THR A O 1
ATOM 689 N N . LEU A 1 88 ? 3.301 4.555 5.244 1.00 49.28 88 LEU A N 1
ATOM 690 C CA . LEU A 1 88 ? 4.613 3.959 5.020 1.00 49.28 88 LEU A CA 1
ATOM 691 C C . LEU A 1 88 ? 5.322 3.906 6.375 1.00 49.28 88 LEU A C 1
ATOM 693 O O . LEU A 1 88 ? 5.558 4.954 6.978 1.00 49.28 88 LEU A O 1
ATOM 697 N N . ILE A 1 89 ? 5.603 2.709 6.891 1.00 50.75 89 ILE A N 1
ATOM 698 C CA . ILE A 1 89 ? 6.225 2.559 8.210 1.00 50.75 89 ILE A CA 1
ATOM 699 C C . ILE A 1 89 ? 7.648 2.058 8.067 1.00 50.75 89 ILE A C 1
ATOM 701 O O . ILE A 1 89 ? 7.893 0.942 7.617 1.00 50.75 89 ILE A O 1
ATOM 705 N N . GLU A 1 90 ? 8.584 2.883 8.528 1.00 49.59 90 GLU A N 1
ATOM 706 C CA . GLU A 1 90 ? 9.948 2.451 8.776 1.00 49.59 90 GLU A CA 1
ATOM 707 C C . GLU A 1 90 ? 9.959 1.697 10.107 1.00 49.59 90 GLU A C 1
ATOM 709 O O . GLU A 1 90 ? 9.578 2.228 11.155 1.00 49.59 90 GLU A O 1
ATOM 714 N N . VAL A 1 91 ? 10.373 0.433 10.079 1.00 50.16 91 VAL A N 1
ATOM 715 C CA . VAL A 1 91 ? 10.400 -0.416 11.273 1.00 50.16 91 VAL A CA 1
ATOM 716 C C . VAL A 1 91 ? 11.635 -0.081 12.118 1.00 50.16 91 VAL A C 1
ATOM 718 O O . VAL A 1 91 ? 12.618 -0.813 12.123 1.00 50.16 91 VAL A O 1
ATOM 721 N N . GLY A 1 92 ? 11.592 1.040 12.842 1.00 49.09 92 GLY A N 1
ATOM 722 C CA . GLY A 1 92 ? 12.614 1.403 13.834 1.00 49.09 92 GLY A CA 1
ATOM 723 C C . GLY A 1 92 ? 12.414 0.725 15.199 1.00 49.09 92 GLY A C 1
ATOM 724 O O . GLY A 1 92 ? 13.379 0.439 15.901 1.00 49.09 92 GLY A O 1
ATOM 725 N N . ASP A 1 93 ? 11.165 0.420 15.575 1.00 66.50 93 ASP A N 1
ATOM 726 C CA . ASP A 1 93 ? 10.810 -0.217 16.853 1.00 66.50 93 ASP A CA 1
ATOM 727 C C . ASP A 1 93 ? 9.677 -1.238 16.649 1.00 66.50 93 ASP A C 1
ATOM 729 O O . ASP A 1 93 ? 8.491 -0.895 16.577 1.00 66.50 93 ASP A O 1
ATOM 733 N N . ARG A 1 94 ? 10.058 -2.520 16.549 1.00 68.88 94 ARG A N 1
ATOM 734 C CA . ARG A 1 94 ? 9.142 -3.643 16.279 1.00 68.88 94 ARG A CA 1
ATOM 735 C C . ARG A 1 94 ? 8.018 -3.750 17.313 1.00 68.88 94 ARG A C 1
ATOM 737 O O . ARG A 1 94 ? 6.888 -4.053 16.941 1.00 68.88 94 ARG A O 1
ATOM 744 N N . LYS A 1 95 ? 8.295 -3.471 18.593 1.00 73.69 95 LYS A N 1
ATOM 745 C CA . LYS A 1 95 ? 7.301 -3.614 19.670 1.00 73.69 95 LYS A CA 1
ATOM 746 C C . LYS A 1 95 ? 6.225 -2.537 19.581 1.00 73.69 95 LYS A C 1
ATOM 748 O O . LYS A 1 95 ? 5.041 -2.831 19.739 1.00 73.69 95 LYS A O 1
ATOM 753 N N . LYS A 1 96 ? 6.617 -1.288 19.305 1.00 71.06 96 LYS A N 1
ATOM 754 C CA . LYS A 1 96 ? 5.655 -0.190 19.101 1.00 71.06 96 LYS A CA 1
ATOM 755 C C . LYS A 1 96 ? 4.787 -0.425 17.873 1.00 71.06 96 LYS A C 1
ATOM 757 O O . LYS A 1 96 ? 3.578 -0.217 17.945 1.00 71.06 96 LYS A O 1
ATOM 762 N N . LEU A 1 97 ? 5.391 -0.896 16.782 1.00 74.00 97 LEU A N 1
ATOM 763 C CA . LEU A 1 97 ? 4.670 -1.230 15.561 1.00 74.00 97 LEU A CA 1
ATOM 764 C C . LEU A 1 97 ? 3.617 -2.317 15.804 1.00 74.00 97 LEU A C 1
ATOM 766 O O . LEU A 1 97 ? 2.446 -2.105 15.502 1.00 74.00 97 LEU A O 1
ATOM 770 N N . GLN A 1 98 ? 4.014 -3.428 16.429 1.00 81.12 98 GLN A N 1
ATOM 771 C CA . GLN A 1 98 ? 3.094 -4.503 16.808 1.00 81.12 98 GLN A CA 1
ATOM 772 C C . GLN A 1 98 ? 1.937 -3.979 17.662 1.00 81.12 98 GLN A C 1
ATOM 774 O O . GLN A 1 98 ? 0.777 -4.277 17.386 1.00 81.12 98 GLN A O 1
ATOM 779 N N . LYS A 1 99 ? 2.231 -3.132 18.656 1.00 81.81 99 LYS A N 1
ATOM 780 C CA . LYS A 1 99 ? 1.201 -2.543 19.515 1.00 81.81 99 LYS A CA 1
ATOM 781 C C . LYS A 1 99 ? 0.220 -1.663 18.737 1.00 81.81 99 LYS A C 1
ATOM 783 O O . LYS A 1 99 ? -0.977 -1.744 18.995 1.00 81.81 99 LYS A O 1
ATOM 788 N N . LEU A 1 100 ? 0.684 -0.839 17.793 1.00 80.00 100 LEU A N 1
ATOM 789 C CA . LEU A 1 100 ? -0.233 -0.077 16.940 1.00 80.00 100 LEU A CA 1
ATOM 790 C C . LEU A 1 100 ? -1.093 -1.003 16.095 1.00 80.00 100 LEU A C 1
ATOM 792 O O . LEU A 1 100 ? -2.298 -0.786 16.029 1.00 80.00 100 LEU A O 1
ATOM 796 N N . MET A 1 101 ? -0.474 -1.976 15.426 1.00 81.31 101 MET A N 1
ATOM 797 C CA . MET A 1 101 ? -1.187 -2.896 14.545 1.00 81.31 101 MET A CA 1
ATOM 798 C C . MET A 1 101 ? -2.326 -3.568 15.309 1.00 81.31 101 MET A C 1
ATOM 800 O O . MET A 1 101 ? -3.458 -3.523 14.847 1.00 81.31 101 MET A O 1
ATOM 804 N N . MET A 1 102 ? -2.060 -4.043 16.531 1.00 86.12 102 MET A N 1
ATOM 805 C CA . MET A 1 102 ? -3.092 -4.583 17.421 1.00 86.12 102 MET A CA 1
ATOM 806 C C . MET A 1 102 ? -4.197 -3.566 17.740 1.00 86.12 102 MET A C 1
ATOM 808 O O . MET A 1 102 ? -5.370 -3.914 17.708 1.00 86.12 102 MET A O 1
ATOM 812 N N . ILE A 1 103 ? -3.857 -2.307 18.040 1.00 85.94 103 ILE A N 1
ATOM 813 C CA . ILE A 1 103 ? -4.854 -1.264 18.343 1.00 85.94 103 ILE A CA 1
ATOM 814 C C . ILE A 1 103 ? -5.730 -0.946 17.122 1.00 85.94 103 ILE A C 1
ATOM 816 O O . ILE A 1 103 ? -6.926 -0.702 17.279 1.00 85.94 103 ILE A O 1
ATOM 820 N N . LEU A 1 104 ? -5.147 -0.887 15.922 1.00 85.56 104 LEU A N 1
ATOM 821 C CA . LEU A 1 104 ? -5.883 -0.597 14.689 1.00 85.56 104 LEU A CA 1
ATOM 822 C C . LEU A 1 104 ? -6.773 -1.763 14.277 1.00 85.56 104 LEU A C 1
ATOM 824 O O . LEU A 1 104 ? -7.920 -1.529 13.906 1.00 85.56 104 LEU A O 1
ATOM 828 N N . ASP A 1 105 ? -6.265 -2.985 14.402 1.00 88.25 105 ASP A N 1
ATOM 829 C CA . ASP A 1 105 ? -7.006 -4.217 14.151 1.00 88.25 105 ASP A CA 1
ATOM 830 C C . ASP A 1 105 ? -8.215 -4.336 15.089 1.00 88.25 105 ASP A C 1
ATOM 832 O O . ASP A 1 105 ? -9.353 -4.415 14.635 1.00 88.25 105 ASP A O 1
ATOM 836 N N . GLN A 1 106 ? -8.006 -4.163 16.401 1.00 91.81 106 GLN A N 1
ATOM 837 C CA . GLN A 1 106 ? -9.084 -4.170 17.401 1.00 91.81 106 GLN A CA 1
ATOM 838 C C . GLN A 1 106 ? -10.165 -3.111 17.151 1.00 91.81 106 GLN A C 1
ATOM 840 O O . GLN A 1 106 ? -11.309 -3.283 17.567 1.00 91.81 106 GLN A O 1
ATOM 845 N N . LYS A 1 107 ? -9.811 -1.994 16.509 1.00 88.88 107 LYS A N 1
ATOM 846 C CA . LYS A 1 107 ? -10.746 -0.913 16.175 1.00 88.88 107 LYS A CA 1
ATOM 847 C C . LYS A 1 107 ? -11.371 -1.053 14.784 1.00 88.88 107 LYS A C 1
ATOM 849 O O . LYS A 1 107 ? -12.178 -0.201 14.424 1.00 88.88 107 LYS A O 1
ATOM 854 N N . GLY A 1 108 ? -10.997 -2.074 14.011 1.00 88.50 108 GLY A N 1
ATOM 855 C CA . GLY A 1 108 ? -11.465 -2.273 12.639 1.00 88.50 108 GLY A CA 1
ATOM 856 C C . GLY A 1 108 ? -10.922 -1.252 11.635 1.00 88.50 108 GLY A C 1
ATOM 857 O O . GLY A 1 108 ? -11.515 -1.075 10.580 1.00 88.50 108 GLY A O 1
ATOM 858 N N . TYR A 1 109 ? -9.819 -0.566 11.957 1.00 87.25 109 TYR A N 1
ATOM 859 C CA . TYR A 1 109 ? -9.172 0.408 11.068 1.00 87.25 109 TYR A CA 1
ATOM 860 C C . TYR A 1 109 ? -8.013 -0.186 10.267 1.00 87.25 109 TYR A C 1
ATOM 862 O O . TYR A 1 109 ? -7.420 0.521 9.460 1.00 87.25 109 TYR A O 1
ATOM 870 N N . LEU A 1 110 ? -7.618 -1.435 10.513 1.00 86.75 110 LEU A N 1
ATOM 871 C CA . LEU A 1 110 ? -6.581 -2.100 9.730 1.00 86.75 110 LEU A CA 1
ATOM 872 C C . LEU A 1 110 ? -7.208 -2.703 8.471 1.00 86.75 110 LEU A C 1
ATOM 874 O O . LEU A 1 110 ? -8.068 -3.572 8.572 1.00 86.75 110 LEU A O 1
ATOM 878 N N . LEU A 1 111 ? -6.771 -2.250 7.294 1.00 89.31 111 LEU A N 1
ATOM 879 C CA . LEU A 1 111 ? -7.372 -2.676 6.032 1.00 89.31 111 LEU A CA 1
ATOM 880 C C . LEU A 1 111 ? -6.555 -3.716 5.282 1.00 89.31 111 LEU A C 1
ATOM 882 O O . LEU A 1 111 ? -7.115 -4.687 4.785 1.00 89.31 111 LEU A O 1
ATOM 886 N N . ARG A 1 112 ? -5.250 -3.472 5.122 1.00 88.94 112 ARG A N 1
ATOM 887 C CA . ARG A 1 112 ? -4.358 -4.366 4.376 1.00 88.94 112 ARG A CA 1
ATOM 888 C C . ARG A 1 112 ? -2.892 -4.139 4.683 1.00 88.94 112 ARG A C 1
ATOM 890 O O . ARG A 1 112 ? -2.491 -3.067 5.148 1.00 88.94 112 ARG A O 1
ATOM 897 N N . PHE A 1 113 ? -2.112 -5.134 4.284 1.00 88.62 113 PHE A N 1
ATOM 898 C CA . PHE A 1 113 ? -0.664 -5.077 4.192 1.00 88.62 113 PHE A CA 1
ATOM 899 C C . PHE A 1 113 ? -0.228 -5.086 2.732 1.00 88.62 113 PHE A C 1
ATOM 901 O O . PHE A 1 113 ? -0.786 -5.797 1.903 1.00 88.62 113 PHE A O 1
ATOM 908 N N . VAL A 1 114 ? 0.794 -4.298 2.439 1.00 88.56 114 VAL A N 1
ATOM 909 C CA . VAL A 1 114 ? 1.483 -4.236 1.159 1.00 88.56 114 VAL A CA 1
ATOM 910 C C . VAL A 1 114 ? 2.936 -4.566 1.440 1.00 88.56 114 VA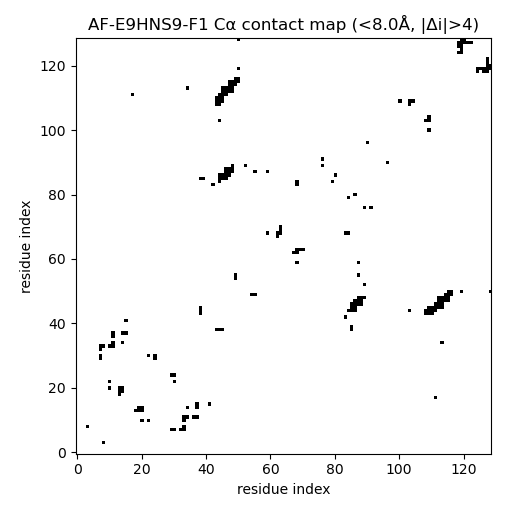L A C 1
ATOM 912 O O . VAL A 1 114 ? 3.565 -3.926 2.282 1.00 88.56 114 VAL A O 1
ATOM 915 N N . ILE A 1 115 ? 3.455 -5.565 0.739 1.00 87.31 115 ILE A N 1
ATOM 916 C CA . ILE A 1 115 ? 4.854 -5.970 0.815 1.00 87.31 115 ILE A CA 1
ATOM 917 C C . ILE A 1 115 ? 5.501 -5.568 -0.505 1.00 87.31 115 ILE A C 1
ATOM 919 O O . ILE A 1 115 ? 5.269 -6.193 -1.539 1.00 87.31 115 ILE A O 1
ATOM 923 N N . ASP A 1 116 ? 6.266 -4.487 -0.466 1.00 84.25 116 ASP A N 1
ATOM 924 C CA . ASP A 1 116 ? 7.072 -4.020 -1.585 1.00 84.25 116 ASP A CA 1
ATOM 925 C C . ASP A 1 116 ? 8.374 -4.828 -1.654 1.00 84.25 116 ASP A C 1
ATOM 927 O O . ASP A 1 116 ? 8.915 -5.225 -0.621 1.00 84.25 116 ASP A O 1
ATOM 931 N N . GLU A 1 117 ? 8.856 -5.094 -2.869 1.00 82.69 117 GLU A N 1
ATOM 932 C CA . GLU A 1 117 ? 10.012 -5.970 -3.126 1.00 82.69 117 GLU A CA 1
ATOM 933 C C . GLU A 1 117 ? 9.910 -7.332 -2.406 1.00 82.69 117 GLU A C 1
ATOM 935 O O . GLU A 1 117 ? 10.841 -7.810 -1.757 1.00 82.69 117 GLU A O 1
ATOM 940 N N . ALA A 1 118 ? 8.746 -7.984 -2.515 1.00 85.50 118 ALA A N 1
ATOM 941 C CA . ALA A 1 118 ? 8.457 -9.255 -1.843 1.00 85.50 118 ALA A CA 1
ATOM 942 C C . ALA A 1 118 ? 9.452 -10.386 -2.177 1.00 85.50 118 ALA A C 1
ATOM 944 O O . ALA A 1 118 ? 9.568 -11.350 -1.418 1.00 85.50 118 ALA A O 1
ATOM 945 N N . HIS A 1 119 ? 10.209 -10.274 -3.275 1.00 82.81 119 HIS A N 1
ATOM 946 C CA . HIS A 1 119 ? 11.285 -11.212 -3.600 1.00 82.81 119 HIS A CA 1
ATOM 947 C C . HIS A 1 119 ? 12.407 -11.223 -2.553 1.00 82.81 119 HIS A C 1
ATOM 949 O O . HIS A 1 119 ? 13.066 -12.251 -2.411 1.00 82.81 119 HIS A O 1
ATOM 955 N N . CYS A 1 120 ? 12.578 -10.151 -1.769 1.00 80.44 120 CYS A N 1
ATOM 956 C CA . CYS A 1 120 ? 13.508 -10.105 -0.637 1.00 80.44 120 CYS A CA 1
ATOM 957 C C . CYS A 1 120 ? 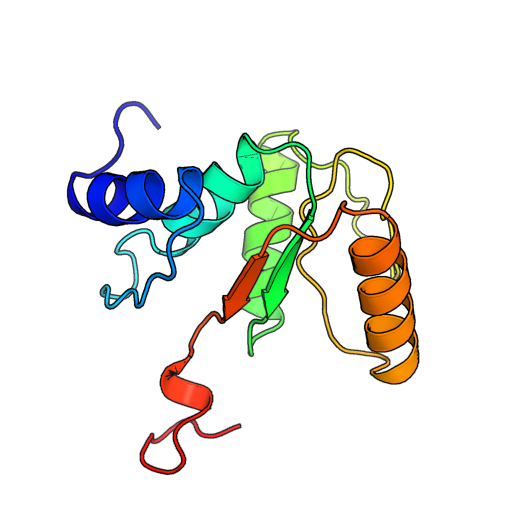13.167 -11.119 0.468 1.00 80.44 120 CYS A C 1
ATOM 959 O O . CYS A 1 120 ? 14.010 -11.400 1.311 1.00 80.44 120 CYS A O 1
ATOM 961 N N . ILE A 1 121 ? 11.964 -11.701 0.472 1.00 77.94 121 ILE A N 1
ATOM 962 C CA . ILE A 1 121 ? 11.555 -12.709 1.461 1.00 77.94 121 ILE A CA 1
ATOM 963 C C . ILE A 1 121 ? 11.985 -14.124 1.033 1.00 77.94 121 ILE A C 1
ATOM 965 O O . ILE A 1 121 ? 12.083 -15.018 1.874 1.00 77.94 121 ILE A O 1
ATOM 969 N N . CYS A 1 122 ? 12.277 -14.369 -0.253 1.00 72.38 122 CYS A N 1
ATOM 970 C CA . CYS A 1 122 ? 12.740 -15.692 -0.680 1.00 72.38 122 CYS A CA 1
ATOM 971 C C . CYS A 1 122 ? 14.238 -15.854 -0.434 1.00 72.38 122 CYS A C 1
ATOM 973 O O . CYS A 1 122 ? 15.044 -15.143 -1.030 1.00 72.38 122 CYS A O 1
ATOM 975 N N . S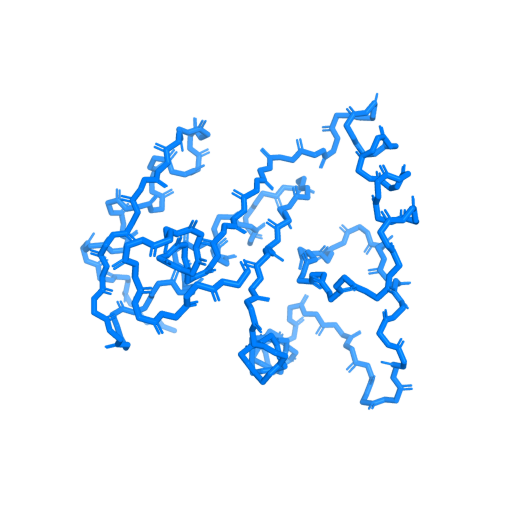ER A 1 123 ? 14.621 -16.872 0.338 1.00 63.94 123 SER A N 1
ATOM 976 C CA . SER A 1 123 ? 16.024 -17.291 0.502 1.00 63.94 123 SER A CA 1
ATOM 977 C C . SER A 1 123 ? 16.671 -17.767 -0.803 1.00 63.94 123 SER A C 1
ATOM 979 O O . SER A 1 123 ? 17.892 -17.816 -0.914 1.00 63.94 123 SER A O 1
ATOM 981 N N . CYS A 1 124 ? 15.847 -18.104 -1.796 1.00 68.00 124 CYS A N 1
ATOM 982 C CA . CYS A 1 124 ? 16.256 -18.424 -3.155 1.00 68.00 124 CYS A CA 1
ATOM 983 C C . CYS A 1 124 ? 16.653 -17.192 -3.988 1.00 68.00 124 CYS A C 1
ATOM 985 O O . CYS A 1 124 ? 17.266 -17.336 -5.044 1.00 68.00 124 CYS A O 1
ATOM 987 N N . GLY A 1 125 ? 16.259 -15.993 -3.550 1.00 60.25 125 GLY A N 1
ATOM 988 C CA . GLY A 1 125 ? 16.518 -14.737 -4.236 1.00 60.25 125 GLY A CA 1
ATOM 989 C C . GLY A 1 125 ? 17.889 -14.170 -3.886 1.00 60.25 125 GLY A C 1
ATOM 990 O O . GLY A 1 125 ? 18.389 -14.321 -2.774 1.00 60.25 125 GLY A O 1
ATOM 991 N N . THR A 1 126 ? 18.483 -13.445 -4.830 1.00 62.31 126 THR A N 1
ATOM 992 C CA . THR A 1 126 ? 19.790 -12.793 -4.653 1.00 62.31 126 THR A CA 1
ATOM 993 C C . THR A 1 126 ? 19.772 -11.639 -3.641 1.00 62.31 126 THR A C 1
ATOM 995 O O . THR A 1 126 ? 20.832 -11.148 -3.266 1.00 62.31 126 THR A O 1
ATOM 998 N N . GLU A 1 127 ? 18.587 -11.202 -3.194 1.00 66.19 127 GLU A N 1
ATOM 999 C CA . GLU A 1 127 ? 18.376 -10.038 -2.318 1.00 66.19 127 GLU A CA 1
ATOM 1000 C C . GLU A 1 127 ? 17.641 -10.378 -1.004 1.00 66.19 127 GLU A C 1
ATOM 1002 O O . GLU A 1 127 ? 16.912 -9.540 -0.474 1.00 66.19 127 GLU A O 1
ATOM 1007 N N . PHE A 1 128 ? 17.807 -11.598 -0.480 1.00 65.69 128 PHE A N 1
ATOM 1008 C CA . PHE A 1 128 ? 17.156 -12.048 0.760 1.00 65.69 128 PHE A CA 1
ATOM 1009 C C . PHE A 1 128 ? 17.461 -11.141 1.975 1.00 65.69 128 PHE A C 1
ATOM 1011 O O . PHE A 1 128 ? 18.632 -10.827 2.221 1.00 65.69 128 PHE A O 1
ATOM 1018 N N . ARG A 1 129 ? 16.430 -10.722 2.734 1.00 60.75 129 ARG A N 1
ATOM 1019 C CA . ARG A 1 129 ? 16.530 -9.827 3.909 1.00 60.75 129 ARG A CA 1
ATOM 1020 C C . ARG A 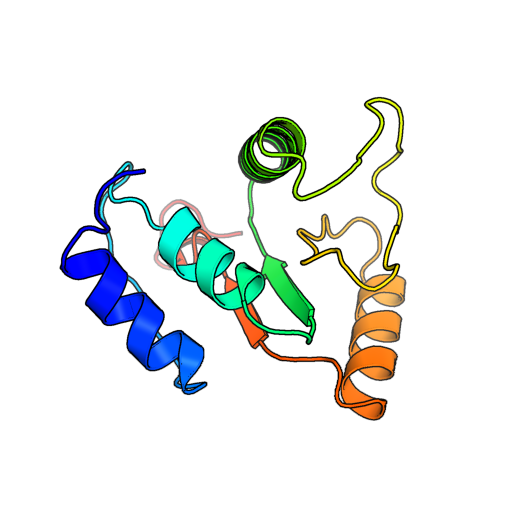1 129 ? 15.500 -10.109 5.002 1.00 60.75 129 ARG A C 1
ATOM 1022 O O . ARG A 1 129 ? 14.346 -10.446 4.668 1.00 60.75 129 ARG A O 1
#

InterPro domains:
  IPR011545 D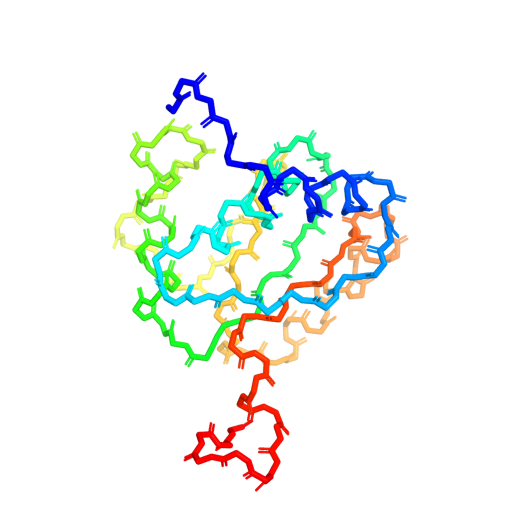EAD/DEAH-box helicase domain [PF00270] (7-122)
  IPR014001 Helicase superfamily 1/2, ATP-binding domain [PS51192] (12-129)
  IPR027417 P-loop containing nucleoside triphosphate hydrolase [G3DSA:3.40.50.300] (1-78)
  IPR027417 P-loop containing nucleoside triphosphate hydrolase [G3DSA:3.40.50.300] (81-129)
  IPR027417 P-loop containing nucleoside triphosphate hydrolase [SSF52540] (5-126)

Foldseek 3Di:
DPDDDPLLCVLQVCVLVQHDDDDDDDVVRPVVCSQVVSCVPDQAEEEEDEPDPVVVVVSVVVCVVVVQDPDDPPDDQDDDPDRRDNDHHDPPDVVVVVVVCVVRVVVVRYRYYHYPPCLLCDPPDPNPD

Organism: Daphnia pulex (NCBI:txid6669)